Protein AF-A0A8T4ZWH0-F1 (afdb_monomer_lite)

Foldseek 3Di:
DVCCVVVVFAFDDKDWDQDPVRDIDIDTHTDPVDDPVVVCVVVVND

Radius of gyration: 11.73 Å; chains: 1; bounding box: 24×22×28 Å

Secondary structure (DSSP, 8-state):
-HHHHHH---EEEEEEEE-TTSPEEEEEEE-TTS-HHHHHHHHT--

Sequence (46 aa):
RAVEELYQVKVEDVNVLITRDGTKKAFVKLKPEYNAADLAVRLGIL

Structure (mmCIF, N/CA/C/O backbone):
data_AF-A0A8T4ZWH0-F1
#
_entry.id   AF-A0A8T4ZWH0-F1
#
loop_
_atom_site.group_PDB
_atom_site.id
_atom_site.type_symbol
_atom_site.label_atom_id
_atom_site.label_alt_id
_atom_site.label_comp_id
_atom_site.label_asym_id
_atom_site.label_entity_id
_atom_site.label_seq_id
_atom_site.pdbx_PDB_ins_code
_atom_site.Cartn_x
_atom_site.Cartn_y
_atom_site.Cartn_z
_atom_site.occupancy
_atom_site.B_iso_or_equiv
_atom_site.auth_seq_id
_atom_site.auth_comp_id
_atom_site.auth_asym_id
_atom_site.auth_atom_id
_atom_site.pdbx_PDB_model_num
ATOM 1 N N . ARG A 1 1 ? 5.377 0.273 3.987 1.00 76.44 1 ARG A N 1
ATOM 2 C CA . ARG A 1 1 ? 6.422 -0.750 3.756 1.00 76.44 1 ARG A CA 1
ATOM 3 C C . ARG A 1 1 ? 5.848 -2.161 3.679 1.00 76.44 1 ARG A C 1
ATOM 5 O O . ARG A 1 1 ? 6.099 -2.803 2.679 1.00 76.44 1 ARG A O 1
ATOM 12 N N . ALA A 1 2 ? 4.999 -2.605 4.618 1.00 91.06 2 ALA A N 1
ATOM 13 C CA . ALA A 1 2 ? 4.410 -3.958 4.591 1.00 91.06 2 ALA A CA 1
ATOM 14 C C . ALA A 1 2 ? 3.840 -4.397 3.223 1.00 91.06 2 ALA A C 1
ATOM 16 O O . ALA A 1 2 ? 4.124 -5.497 2.772 1.00 91.06 2 ALA A O 1
ATOM 17 N N . VAL A 1 3 ? 3.094 -3.528 2.528 1.00 90.94 3 VAL A N 1
ATOM 18 C CA . VAL A 1 3 ? 2.546 -3.831 1.188 1.00 90.94 3 VAL A CA 1
ATOM 19 C C . VAL A 1 3 ? 3.647 -4.111 0.157 1.00 90.94 3 VAL A C 1
ATOM 21 O O . VAL A 1 3 ? 3.517 -5.029 -0.644 1.00 90.94 3 VAL A O 1
ATOM 24 N N . GLU A 1 4 ? 4.737 -3.346 0.188 1.00 92.81 4 GLU A N 1
ATOM 25 C CA . GLU A 1 4 ? 5.852 -3.509 -0.750 1.00 92.81 4 GLU A CA 1
ATOM 26 C C . GLU A 1 4 ? 6.615 -4.812 -0.505 1.00 92.81 4 GLU A C 1
ATOM 28 O O . GLU A 1 4 ? 7.020 -5.477 -1.450 1.00 92.81 4 GLU A O 1
ATOM 33 N N . GLU A 1 5 ? 6.785 -5.191 0.761 1.00 93.38 5 GLU A N 1
ATOM 34 C CA . GLU A 1 5 ? 7.506 -6.404 1.160 1.00 93.38 5 GLU A CA 1
ATOM 35 C C . GLU A 1 5 ? 6.679 -7.669 0.904 1.00 93.38 5 GLU A C 1
ATOM 37 O O . GLU A 1 5 ? 7.181 -8.621 0.310 1.00 93.38 5 GLU A O 1
ATOM 42 N N . LEU A 1 6 ? 5.402 -7.668 1.301 1.00 91.38 6 LEU A N 1
ATOM 43 C CA . LEU A 1 6 ? 4.521 -8.835 1.184 1.00 91.38 6 LEU A CA 1
ATOM 44 C C . LEU A 1 6 ? 4.182 -9.173 -0.268 1.00 91.38 6 LEU A C 1
ATOM 46 O O . LEU A 1 6 ? 4.050 -10.345 -0.611 1.00 91.38 6 LEU A O 1
ATOM 50 N N . TYR A 1 7 ? 4.044 -8.153 -1.116 1.00 91.12 7 TYR A N 1
ATOM 51 C CA . TYR A 1 7 ? 3.584 -8.327 -2.495 1.00 91.12 7 TYR A CA 1
ATOM 52 C C . TYR A 1 7 ? 4.640 -7.988 -3.544 1.00 91.12 7 TYR A C 1
ATOM 54 O O . TYR A 1 7 ? 4.347 -8.055 -4.736 1.00 91.12 7 TYR A O 1
ATOM 62 N N . GLN A 1 8 ? 5.862 -7.651 -3.118 1.00 92.06 8 GLN A N 1
ATOM 63 C CA . GLN A 1 8 ? 6.989 -7.315 -3.997 1.00 92.06 8 GLN A CA 1
ATOM 64 C C . GLN A 1 8 ? 6.658 -6.196 -5.004 1.00 92.06 8 GLN A C 1
ATOM 66 O O . GLN A 1 8 ? 7.135 -6.189 -6.139 1.00 92.06 8 GLN A O 1
ATOM 71 N N . VAL A 1 9 ? 5.835 -5.234 -4.579 1.00 93.69 9 VAL A N 1
ATOM 72 C CA . VAL A 1 9 ? 5.435 -4.062 -5.373 1.00 93.69 9 VAL A CA 1
ATOM 73 C C . VAL A 1 9 ? 6.123 -2.798 -4.874 1.00 93.69 9 VAL A C 1
ATOM 75 O O . VAL A 1 9 ? 6.614 -2.754 -3.747 1.00 93.69 9 VAL A O 1
ATOM 78 N N . LYS A 1 10 ? 6.141 -1.741 -5.691 1.00 95.00 10 LYS A N 1
ATOM 79 C CA . LYS A 1 10 ? 6.542 -0.402 -5.240 1.00 95.00 10 LYS A CA 1
ATOM 80 C C . LYS A 1 10 ? 5.341 0.514 -5.107 1.00 95.00 10 LYS A C 1
ATOM 82 O O . LYS A 1 10 ? 4.503 0.596 -6.005 1.00 95.00 10 LYS A O 1
ATOM 87 N N . VAL A 1 11 ? 5.287 1.214 -3.980 1.00 95.12 11 VAL A N 1
ATOM 88 C CA . VAL A 1 11 ? 4.237 2.181 -3.670 1.00 95.12 11 VAL A CA 1
ATOM 89 C C . VAL A 1 11 ? 4.727 3.580 -4.031 1.00 95.12 11 VAL A C 1
ATOM 91 O O . VAL A 1 11 ? 5.864 3.948 -3.745 1.00 95.12 11 VAL A O 1
ATOM 94 N N . GLU A 1 12 ? 3.870 4.345 -4.692 1.00 96.19 12 GLU A N 1
ATOM 95 C CA . GLU A 1 12 ? 4.104 5.749 -5.018 1.00 96.19 12 GLU A CA 1
ATOM 96 C C . GLU A 1 12 ? 3.645 6.653 -3.872 1.00 96.19 12 GLU A C 1
ATOM 98 O O . GLU A 1 12 ? 4.407 7.499 -3.415 1.00 96.19 12 GLU A O 1
ATOM 103 N N . ASP A 1 13 ? 2.421 6.440 -3.383 1.00 96.00 13 ASP A N 1
ATOM 104 C CA . ASP A 1 13 ? 1.824 7.246 -2.319 1.00 96.00 13 ASP A CA 1
ATOM 105 C C . ASP A 1 13 ? 0.824 6.434 -1.478 1.00 96.00 13 ASP A C 1
ATOM 107 O O . ASP A 1 13 ? 0.259 5.435 -1.939 1.00 96.00 13 ASP A O 1
ATOM 111 N N . VAL A 1 14 ? 0.598 6.859 -0.232 1.00 96.25 14 VAL A N 1
ATOM 112 C CA . VAL A 1 14 ? -0.366 6.239 0.687 1.00 96.25 14 VAL A CA 1
ATOM 113 C C . VAL A 1 14 ? -1.193 7.301 1.391 1.00 96.25 14 VAL A C 1
ATOM 115 O O . VAL A 1 14 ? -0.690 8.047 2.226 1.00 96.25 14 VAL A O 1
ATOM 118 N N . ASN A 1 15 ? -2.501 7.263 1.154 1.00 97.00 15 ASN A N 1
ATOM 119 C CA . ASN A 1 15 ? -3.470 8.111 1.837 1.00 97.00 15 ASN A CA 1
ATOM 120 C C . ASN A 1 15 ? -4.303 7.270 2.803 1.00 97.00 15 ASN A C 1
ATOM 122 O O . ASN A 1 15 ? -4.775 6.193 2.448 1.00 97.00 15 ASN A O 1
ATOM 126 N N . VAL A 1 16 ? -4.495 7.734 4.037 1.00 97.38 16 VAL A N 1
ATOM 127 C CA . VAL A 1 16 ? -5.213 6.976 5.075 1.00 97.38 16 VAL A CA 1
ATOM 128 C C . VAL A 1 16 ? -6.348 7.817 5.635 1.00 97.38 16 VAL A C 1
ATOM 130 O O . VAL A 1 16 ? -6.157 8.989 5.944 1.00 97.38 16 VAL A O 1
ATOM 133 N N . LEU A 1 17 ? -7.513 7.199 5.825 1.00 97.50 17 LEU A N 1
ATOM 134 C CA . LEU A 1 17 ? -8.618 7.770 6.591 1.00 97.50 17 LEU A CA 1
ATOM 135 C C . LEU A 1 17 ? -9.030 6.837 7.729 1.00 97.50 17 LEU A C 1
ATOM 137 O O . LEU A 1 17 ? -8.787 5.631 7.678 1.00 97.50 17 LEU A O 1
ATOM 141 N N . ILE A 1 18 ? -9.658 7.396 8.759 1.00 97.69 18 ILE A N 1
ATOM 142 C CA . ILE A 1 18 ? -10.311 6.626 9.822 1.00 97.69 18 ILE A CA 1
ATOM 143 C C . ILE A 1 18 ? -11.789 6.498 9.439 1.00 97.69 18 ILE A C 1
ATOM 145 O O . ILE A 1 18 ? -12.446 7.499 9.157 1.00 97.69 18 ILE A O 1
ATOM 149 N N . THR A 1 19 ? -12.289 5.267 9.355 1.00 97.62 19 THR A N 1
ATOM 150 C CA . THR A 1 19 ? -13.687 4.968 9.024 1.00 97.62 19 THR A CA 1
ATOM 151 C C . THR A 1 19 ? -14.596 5.239 10.225 1.00 97.62 19 THR A C 1
ATOM 153 O O . THR A 1 19 ? -14.129 5.406 11.352 1.00 97.62 19 THR A O 1
ATOM 156 N N . ARG A 1 20 ? -15.917 5.254 10.005 1.00 97.25 20 ARG A N 1
ATOM 157 C CA . ARG A 1 20 ? -16.900 5.391 11.096 1.00 97.25 20 ARG A CA 1
ATOM 158 C C . ARG A 1 20 ? -16.808 4.268 12.132 1.00 97.25 20 ARG A C 1
ATOM 160 O O . ARG A 1 20 ? -17.104 4.513 13.294 1.00 97.25 20 ARG A O 1
ATOM 167 N N . ASP A 1 21 ? -16.323 3.099 11.727 1.00 97.12 21 ASP A N 1
ATOM 168 C CA . ASP A 1 21 ? -16.128 1.938 12.600 1.00 97.12 21 ASP A CA 1
ATOM 169 C C . ASP A 1 21 ? -14.826 2.030 13.423 1.00 97.1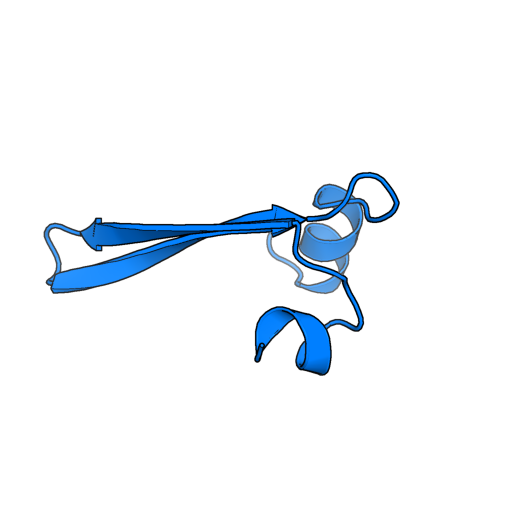2 21 ASP A C 1
ATOM 171 O O . ASP A 1 21 ? -14.449 1.088 14.114 1.00 97.12 21 ASP A O 1
ATOM 175 N N . GLY A 1 22 ? -14.091 3.147 13.325 1.00 96.25 22 GLY A N 1
ATOM 176 C CA . GLY A 1 22 ? -12.829 3.370 14.035 1.00 96.25 22 GLY A CA 1
ATOM 177 C C . GLY A 1 22 ? -11.622 2.657 13.419 1.00 96.25 22 GLY A C 1
ATOM 1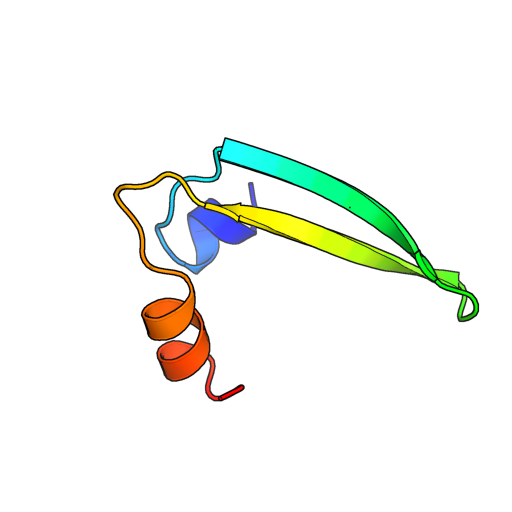78 O O . GLY A 1 22 ? -10.525 2.706 13.975 1.00 96.25 22 GLY A O 1
ATOM 179 N N . THR A 1 23 ? -11.782 2.014 12.260 1.00 97.81 23 THR A N 1
ATOM 180 C CA . THR A 1 23 ? -10.695 1.310 11.568 1.00 97.81 23 THR A CA 1
ATOM 181 C C . THR A 1 23 ? -9.990 2.223 10.569 1.00 97.81 23 THR A C 1
ATOM 183 O O . THR A 1 23 ? -10.590 3.115 9.970 1.00 97.81 23 THR A O 1
ATOM 186 N N . LYS A 1 24 ? -8.685 2.026 10.358 1.00 97.19 24 LYS A N 1
ATOM 187 C CA . LYS A 1 24 ? -7.950 2.762 9.321 1.00 97.19 24 LYS A CA 1
ATOM 188 C C . LYS A 1 24 ? -8.189 2.116 7.959 1.00 97.19 24 LYS A C 1
ATOM 190 O O . LYS A 1 24 ? -7.891 0.941 7.773 1.00 97.19 24 LYS A O 1
ATOM 195 N N . LYS A 1 25 ? -8.652 2.907 6.994 1.00 96.75 25 LYS A N 1
ATOM 196 C CA . LYS A 1 25 ? -8.709 2.543 5.578 1.00 96.75 25 LYS A CA 1
ATOM 197 C C . LYS A 1 25 ? -7.570 3.238 4.843 1.00 96.75 25 LYS A C 1
ATOM 199 O O . LYS A 1 25 ? -7.492 4.464 4.851 1.00 96.75 25 LYS A O 1
ATOM 204 N N . ALA A 1 26 ? -6.698 2.453 4.220 1.00 97.06 26 ALA A N 1
ATOM 205 C CA . ALA A 1 26 ? -5.581 2.952 3.428 1.00 97.06 26 ALA A CA 1
ATOM 206 C C . ALA A 1 26 ? -5.884 2.831 1.929 1.00 97.06 26 ALA A C 1
ATOM 208 O O . ALA A 1 26 ? -6.284 1.771 1.452 1.00 97.06 26 ALA A O 1
ATOM 209 N N . PHE A 1 27 ? -5.657 3.914 1.196 1.00 95.94 27 PHE A N 1
ATOM 210 C CA . PHE A 1 27 ? -5.615 3.971 -0.257 1.00 95.94 27 PHE A CA 1
ATOM 211 C C . PHE A 1 27 ? -4.149 3.981 -0.670 1.00 95.94 27 PHE A C 1
ATOM 213 O O . PHE A 1 27 ? -3.418 4.926 -0.372 1.00 95.94 27 PHE A O 1
ATOM 220 N N . VAL A 1 28 ? -3.717 2.904 -1.315 1.00 95.50 28 VAL A N 1
ATOM 221 C CA . VAL A 1 28 ? -2.322 2.703 -1.705 1.00 95.50 28 VAL A CA 1
ATOM 222 C C . VAL A 1 28 ? -2.213 2.902 -3.208 1.00 95.50 28 VAL A C 1
ATOM 224 O O . VAL A 1 28 ? -2.795 2.137 -3.975 1.00 95.50 28 VAL A O 1
ATOM 227 N N . LYS A 1 29 ? -1.469 3.925 -3.630 1.00 95.44 29 LYS A N 1
ATOM 228 C CA . LYS A 1 29 ? -1.150 4.154 -5.037 1.00 95.44 29 LYS A CA 1
ATOM 229 C C . LYS A 1 29 ? 0.111 3.371 -5.378 1.00 95.44 29 LYS A C 1
ATOM 231 O O . LYS A 1 29 ? 1.175 3.638 -4.824 1.00 95.44 29 LYS A O 1
ATOM 236 N N . LEU A 1 30 ? -0.012 2.384 -6.259 1.00 95.81 30 LEU A N 1
ATOM 237 C CA . LEU A 1 30 ? 1.143 1.665 -6.792 1.00 95.81 30 LEU A CA 1
ATOM 238 C C . LEU A 1 30 ? 1.850 2.522 -7.838 1.00 95.81 30 LEU A C 1
ATOM 240 O O . LEU A 1 30 ? 1.220 3.356 -8.489 1.00 95.81 30 LEU A O 1
ATOM 244 N N . LYS A 1 31 ? 3.151 2.294 -8.009 1.00 95.81 31 LYS A N 1
ATOM 245 C CA . LYS A 1 31 ? 3.878 2.883 -9.128 1.00 95.81 31 LYS A CA 1
ATOM 246 C C . LYS A 1 31 ? 3.332 2.378 -10.476 1.00 95.81 31 LYS A C 1
ATOM 248 O O . LYS A 1 31 ? 2.856 1.243 -10.533 1.00 95.81 31 LYS A O 1
ATOM 253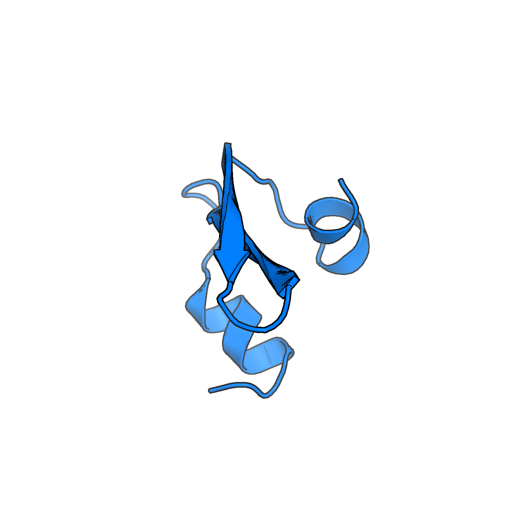 N N . PRO A 1 32 ? 3.438 3.168 -11.562 1.00 94.06 32 PRO A N 1
ATOM 254 C CA . PRO A 1 32 ? 2.869 2.821 -12.867 1.00 94.06 32 PRO A CA 1
ATOM 255 C C . PRO A 1 32 ? 3.428 1.528 -13.478 1.00 94.06 32 PRO A C 1
ATOM 257 O O . PRO A 1 32 ? 2.778 0.947 -14.341 1.00 94.06 32 PRO A O 1
ATOM 260 N N . GLU A 1 33 ? 4.594 1.045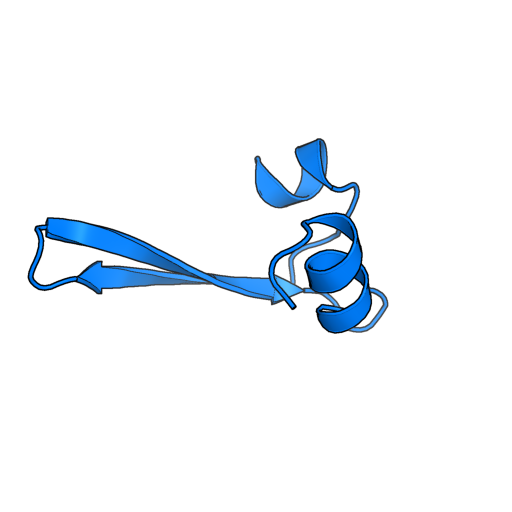 -13.034 1.00 94.19 33 GLU A N 1
ATOM 261 C CA . GLU A 1 33 ? 5.140 -0.241 -13.483 1.00 94.19 33 GLU A CA 1
ATOM 262 C C . GLU A 1 33 ? 4.395 -1.464 -12.901 1.00 94.19 33 GLU A C 1
ATOM 264 O O . GLU A 1 33 ? 4.630 -2.586 -13.347 1.00 94.19 33 GLU A O 1
ATOM 269 N N . TYR A 1 34 ? 3.501 -1.275 -11.921 1.00 93.62 34 TYR A N 1
ATOM 270 C CA . TYR A 1 34 ? 2.759 -2.342 -11.241 1.00 93.62 34 TYR A CA 1
ATOM 271 C C . TYR A 1 34 ? 1.245 -2.205 -11.447 1.00 93.62 34 TYR A C 1
ATOM 273 O O . TYR A 1 34 ? 0.661 -1.147 -11.218 1.00 93.62 34 TYR A O 1
ATOM 281 N N . ASN A 1 35 ? 0.580 -3.305 -11.809 1.00 93.06 35 ASN A N 1
ATOM 282 C CA . ASN A 1 35 ? -0.865 -3.330 -12.037 1.00 93.06 35 ASN A CA 1
ATOM 283 C C . ASN A 1 35 ? -1.641 -3.749 -10.773 1.00 93.06 35 ASN A C 1
ATOM 285 O O . ASN A 1 35 ? -1.439 -4.834 -10.224 1.00 93.06 35 ASN A O 1
ATOM 289 N N . ALA A 1 36 ? -2.568 -2.894 -10.328 1.00 93.12 36 ALA A N 1
ATOM 290 C CA . ALA A 1 36 ? -3.406 -3.148 -9.157 1.00 93.12 36 ALA A CA 1
ATOM 291 C C . ALA A 1 36 ? -4.461 -4.249 -9.383 1.00 93.12 36 ALA A C 1
ATOM 293 O O . ALA A 1 36 ? -4.788 -4.966 -8.438 1.00 93.12 36 ALA A O 1
ATOM 294 N N . ALA A 1 37 ? -4.973 -4.411 -10.608 1.00 93.81 37 ALA A N 1
ATOM 295 C CA . ALA A 1 37 ? -5.951 -5.452 -10.925 1.00 93.81 37 ALA A CA 1
ATOM 296 C C . ALA A 1 37 ? -5.319 -6.847 -10.827 1.00 93.81 37 ALA A C 1
ATOM 298 O O . ALA A 1 37 ? -5.877 -7.733 -10.184 1.00 93.81 37 ALA A O 1
ATOM 299 N N . ASP A 1 38 ? -4.108 -7.011 -11.364 1.00 92.38 38 ASP A N 1
ATOM 300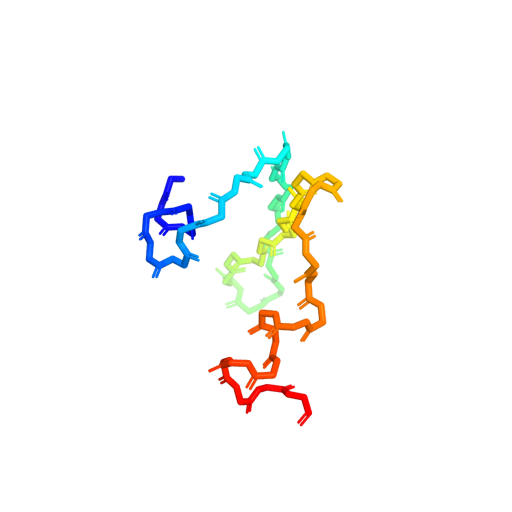 C CA . ASP A 1 38 ? -3.360 -8.270 -11.272 1.00 92.38 38 ASP A CA 1
ATOM 301 C C . ASP A 1 38 ? -3.056 -8.635 -9.812 1.00 92.38 38 ASP A C 1
ATOM 303 O O . ASP A 1 38 ? -3.141 -9.800 -9.417 1.00 92.38 38 ASP A O 1
ATOM 307 N N . LEU A 1 39 ? -2.745 -7.633 -8.981 1.00 91.94 39 LEU A N 1
ATOM 308 C CA . LEU A 1 39 ? -2.561 -7.832 -7.546 1.00 91.94 39 LEU A CA 1
ATOM 309 C C . LEU A 1 39 ? -3.871 -8.251 -6.857 1.00 91.94 39 LEU A C 1
ATOM 311 O O . LEU A 1 39 ? -3.852 -9.164 -6.036 1.00 91.94 39 LEU A O 1
ATOM 315 N N . ALA A 1 40 ? -5.007 -7.644 -7.210 1.00 93.25 40 ALA A N 1
ATOM 316 C CA . ALA A 1 40 ? -6.314 -8.006 -6.658 1.00 93.25 40 ALA A CA 1
ATOM 317 C C . ALA A 1 40 ? -6.720 -9.451 -7.000 1.00 93.25 40 ALA A C 1
ATOM 319 O O . ALA A 1 40 ? -7.228 -10.163 -6.133 1.00 93.25 40 ALA A O 1
ATOM 320 N N . VAL A 1 41 ? -6.420 -9.912 -8.222 1.00 94.50 41 VAL A N 1
ATOM 321 C CA . VAL A 1 41 ? -6.630 -11.309 -8.643 1.00 94.50 41 VAL A CA 1
ATOM 322 C C . VAL A 1 41 ? -5.788 -12.267 -7.802 1.00 94.50 41 VAL A C 1
ATOM 324 O O . VAL A 1 41 ? -6.308 -13.260 -7.302 1.00 94.50 41 VAL A O 1
ATOM 327 N N . ARG A 1 42 ? -4.501 -11.958 -7.584 1.00 90.31 42 ARG A N 1
ATOM 328 C CA . ARG A 1 42 ? -3.611 -12.778 -6.736 1.00 90.31 42 ARG A CA 1
ATOM 329 C C . ARG A 1 42 ? -4.081 -12.859 -5.285 1.00 90.31 42 ARG A C 1
ATOM 331 O O . ARG A 1 42 ? -3.823 -13.854 -4.618 1.00 90.31 42 ARG A O 1
ATOM 338 N N . LEU A 1 43 ? -4.752 -11.815 -4.809 1.00 91.62 43 LEU A 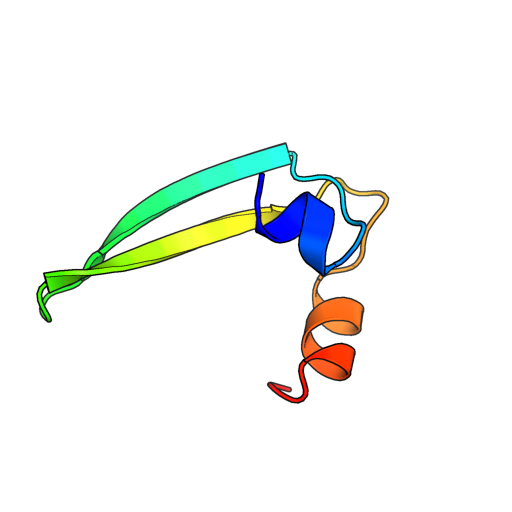N 1
ATOM 339 C CA . LEU A 1 43 ? -5.333 -11.754 -3.473 1.00 91.62 43 LEU A CA 1
ATOM 340 C C . LEU A 1 43 ? -6.716 -12.419 -3.376 1.00 91.62 43 LEU A C 1
ATOM 342 O O . LEU A 1 43 ? -7.215 -12.590 -2.266 1.00 91.62 43 LEU A O 1
ATOM 346 N N . GLY A 1 44 ? -7.336 -12.782 -4.504 1.00 93.06 44 GLY A N 1
ATOM 347 C CA . GLY A 1 44 ? -8.656 -13.413 -4.542 1.00 93.06 44 GLY A CA 1
ATOM 348 C C . GLY A 1 44 ? -9.806 -12.489 -4.132 1.00 93.06 44 GLY A C 1
ATOM 349 O O . GLY A 1 44 ? -10.792 -12.965 -3.580 1.00 93.06 44 GLY A O 1
ATOM 350 N N . ILE A 1 45 ? -9.666 -11.177 -4.350 1.00 92.31 45 ILE A N 1
ATOM 351 C CA . ILE A 1 45 ? -10.651 -10.156 -3.933 1.00 92.31 45 ILE A CA 1
ATOM 352 C C . ILE A 1 45 ? -11.420 -9.571 -5.135 1.00 92.31 45 ILE A C 1
ATOM 354 O O . ILE A 1 45 ? -12.161 -8.602 -4.969 1.00 92.31 45 ILE A O 1
ATOM 358 N N . LEU A 1 46 ? -11.198 -10.107 -6.342 1.00 77.06 46 LEU A N 1
ATOM 359 C CA . LEU A 1 46 ? -11.883 -9.683 -7.567 1.00 77.06 46 LEU A CA 1
ATOM 360 C C . LEU A 1 46 ? -13.247 -10.368 -7.716 1.00 77.06 46 LEU A C 1
ATOM 362 O O . LEU A 1 46 ? -13.312 -11.589 -7.452 1.00 77.06 46 LEU A O 1
#

pLDDT: mean 93.8, std 4.23, range [76.44, 97.81]